Protein AF-A0A551YKQ1-F1 (afdb_monomer_lite)

Radius of gyration: 28.96 Å; chains: 1; bounding box: 66×46×77 Å

Structure (mmCIF, N/CA/C/O backbone):
data_AF-A0A551YKQ1-F1
#
_entry.id   AF-A0A551YKQ1-F1
#
loop_
_atom_site.group_PDB
_atom_site.id
_atom_site.type_symbol
_atom_site.label_atom_id
_atom_site.label_alt_id
_atom_site.label_comp_id
_atom_site.label_asym_id
_atom_site.label_entity_id
_atom_site.label_seq_id
_atom_site.pdbx_PDB_ins_code
_atom_site.Cartn_x
_atom_site.Cartn_y
_atom_site.Cartn_z
_atom_site.occupancy
_atom_site.B_iso_or_equiv
_atom_site.auth_seq_id
_atom_site.auth_comp_id
_atom_site.auth_asym_id
_atom_site.auth_atom_id
_atom_site.pdbx_PDB_model_num
ATOM 1 N N . MET A 1 1 ? 38.713 -1.788 -15.974 1.00 57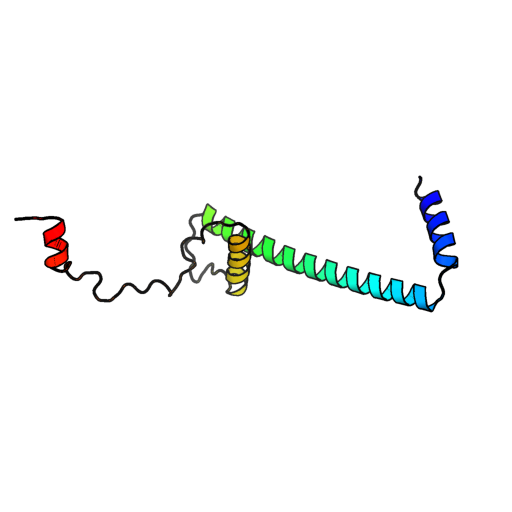.12 1 MET A N 1
ATOM 2 C CA . MET A 1 1 ? 37.994 -1.143 -17.085 1.00 57.12 1 MET A CA 1
ATOM 3 C C . MET A 1 1 ? 37.595 0.238 -16.613 1.00 57.12 1 MET A C 1
ATOM 5 O O . MET A 1 1 ? 36.863 0.330 -15.633 1.00 57.12 1 MET A O 1
ATOM 9 N N . ASN A 1 2 ? 38.192 1.282 -17.181 1.00 84.69 2 ASN A N 1
ATOM 10 C CA . ASN A 1 2 ? 37.909 2.667 -16.790 1.00 84.69 2 ASN A CA 1
ATOM 11 C C . ASN A 1 2 ? 36.699 3.224 -17.576 1.00 84.69 2 ASN A C 1
ATOM 13 O O . ASN A 1 2 ? 36.259 2.621 -18.555 1.00 84.69 2 ASN A O 1
ATOM 17 N N . ASP A 1 3 ? 36.143 4.360 -17.143 1.00 76.06 3 ASP A N 1
ATOM 18 C CA . ASP A 1 3 ? 34.933 4.950 -17.754 1.00 76.06 3 ASP A CA 1
ATOM 19 C C . ASP A 1 3 ? 35.133 5.307 -19.243 1.00 76.06 3 ASP A C 1
ATOM 21 O O . ASP A 1 3 ? 34.201 5.246 -20.042 1.00 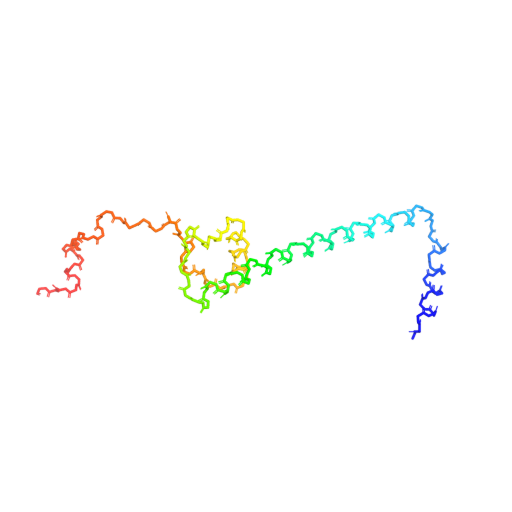76.06 3 ASP A O 1
ATOM 25 N N . VAL A 1 4 ? 36.374 5.615 -19.638 1.00 85.19 4 VAL A N 1
ATOM 26 C CA . VAL A 1 4 ? 36.750 5.953 -21.020 1.00 85.19 4 VAL A CA 1
ATOM 27 C C . VAL A 1 4 ? 36.701 4.715 -21.921 1.00 85.19 4 VAL A C 1
ATOM 29 O O . VAL A 1 4 ? 36.088 4.751 -22.986 1.00 85.19 4 VAL A O 1
ATOM 32 N N . GLU A 1 5 ? 37.266 3.595 -21.470 1.00 83.62 5 GLU A N 1
ATOM 33 C CA . GLU A 1 5 ? 37.211 2.297 -22.155 1.00 83.62 5 GLU A CA 1
ATOM 34 C C . GLU A 1 5 ? 35.769 1.791 -22.281 1.00 83.62 5 GLU A C 1
ATOM 36 O O . GLU A 1 5 ? 35.384 1.262 -23.324 1.00 83.62 5 GLU A O 1
ATOM 41 N N . LEU A 1 6 ? 34.949 1.996 -21.242 1.00 77.25 6 LEU A N 1
ATOM 42 C CA . LEU A 1 6 ? 33.536 1.616 -21.249 1.00 77.25 6 LEU A CA 1
ATOM 43 C C . LEU A 1 6 ? 32.757 2.378 -22.334 1.00 77.25 6 LEU A C 1
ATOM 45 O O . LEU A 1 6 ? 32.000 1.779 -23.101 1.00 77.25 6 LEU A O 1
ATOM 49 N N . ARG A 1 7 ? 32.965 3.697 -22.421 1.00 74.31 7 ARG A N 1
ATOM 50 C CA . ARG A 1 7 ? 32.308 4.575 -23.402 1.00 74.31 7 ARG A CA 1
ATOM 51 C C . ARG A 1 7 ? 32.740 4.274 -24.833 1.00 74.31 7 ARG A C 1
ATOM 53 O O . ARG A 1 7 ? 31.888 4.267 -25.720 1.00 74.31 7 ARG A O 1
ATOM 60 N N . GLN A 1 8 ? 34.024 3.991 -25.056 1.00 79.50 8 GLN A N 1
ATOM 61 C CA . GLN A 1 8 ? 34.550 3.610 -26.370 1.00 79.50 8 GLN A CA 1
ATOM 62 C C . GLN A 1 8 ? 33.880 2.317 -26.864 1.00 79.50 8 GLN A C 1
ATOM 64 O O . GLN A 1 8 ? 33.308 2.287 -27.953 1.00 79.50 8 GLN A O 1
ATOM 69 N N . LEU A 1 9 ? 33.853 1.284 -26.014 1.00 79.81 9 LEU A N 1
ATOM 70 C CA . LEU A 1 9 ? 33.257 -0.014 -26.331 1.00 79.81 9 LEU A CA 1
ATOM 71 C C . LEU A 1 9 ? 31.745 0.084 -26.589 1.00 79.81 9 LEU A C 1
ATOM 73 O O . LEU A 1 9 ? 31.215 -0.573 -27.486 1.00 79.81 9 LEU A O 1
ATOM 77 N N . LEU A 1 10 ? 31.038 0.902 -25.804 1.00 74.00 10 LEU A N 1
ATOM 78 C CA . LEU A 1 10 ? 29.615 1.171 -26.011 1.00 74.00 10 LEU A CA 1
ATOM 79 C C . LEU A 1 10 ? 29.372 1.888 -27.340 1.00 74.00 10 LEU A C 1
ATOM 81 O O . LEU A 1 10 ? 28.466 1.504 -28.070 1.00 74.00 10 LEU A O 1
ATOM 85 N N . THR A 1 11 ? 30.201 2.874 -27.682 1.00 78.00 11 THR A N 1
ATOM 86 C CA . THR A 1 11 ? 30.087 3.626 -28.940 1.00 78.00 11 THR A CA 1
ATOM 87 C C . THR A 1 11 ? 30.278 2.715 -30.152 1.00 78.00 11 THR A C 1
ATOM 89 O O . THR A 1 11 ? 29.468 2.745 -31.074 1.00 78.00 11 THR A O 1
ATOM 92 N N . GLU A 1 12 ? 31.286 1.841 -30.126 1.00 81.50 12 GLU A N 1
ATOM 93 C CA . GLU A 1 12 ? 31.524 0.857 -31.191 1.00 81.50 12 GLU A CA 1
ATOM 94 C C . GLU A 1 12 ? 30.366 -0.137 -31.334 1.00 81.50 12 GLU A C 1
ATOM 96 O O . GLU A 1 12 ? 29.946 -0.448 -32.447 1.00 81.50 12 GLU A O 1
ATOM 101 N N . LYS A 1 13 ? 29.799 -0.609 -30.217 1.00 75.56 13 LYS A N 1
ATOM 102 C CA . LYS A 1 13 ? 28.651 -1.529 -30.239 1.00 75.56 13 LYS A CA 1
ATOM 103 C C . LYS A 1 13 ? 27.365 -0.858 -30.716 1.00 75.56 13 LYS A C 1
ATOM 105 O O . LYS A 1 13 ? 26.595 -1.486 -31.438 1.00 75.56 13 LYS A O 1
ATOM 110 N N . LEU A 1 14 ? 27.138 0.398 -30.336 1.00 71.69 14 LEU A N 1
ATOM 111 C CA . LEU A 1 14 ? 25.979 1.181 -30.765 1.00 71.69 14 LEU A CA 1
ATOM 112 C C . LEU A 1 14 ? 26.061 1.546 -32.255 1.00 71.69 14 LEU A C 1
ATOM 114 O O . LEU A 1 14 ? 25.029 1.573 -32.915 1.00 71.69 14 LEU A O 1
ATOM 118 N N . ALA A 1 15 ? 27.265 1.740 -32.806 1.00 73.81 15 ALA A N 1
ATOM 119 C CA . ALA A 1 15 ? 27.475 2.027 -34.229 1.00 73.81 15 ALA A CA 1
ATOM 120 C C . ALA A 1 15 ? 27.097 0.862 -35.168 1.00 73.81 15 ALA A C 1
ATOM 122 O O . ALA A 1 15 ? 26.870 1.080 -36.356 1.00 73.81 15 ALA A O 1
ATOM 123 N N . ILE A 1 16 ? 27.020 -0.368 -34.649 1.00 78.94 16 ILE A N 1
ATOM 124 C CA . ILE A 1 16 ? 26.620 -1.568 -35.408 1.00 78.94 16 ILE A CA 1
ATOM 125 C C . ILE A 1 16 ? 25.086 -1.698 -35.480 1.00 78.94 16 ILE A C 1
ATOM 127 O O . ILE A 1 16 ? 24.555 -2.440 -36.307 1.00 78.94 16 ILE A O 1
ATOM 131 N N . LEU A 1 17 ? 24.349 -0.984 -34.625 1.00 75.56 17 LEU A N 1
ATOM 132 C CA . LEU A 1 17 ? 22.892 -1.051 -34.580 1.00 75.56 17 LEU A CA 1
ATOM 133 C C . LEU A 1 17 ? 22.267 -0.135 -35.639 1.00 75.56 17 LEU A C 1
ATOM 135 O O . LEU A 1 17 ? 22.676 1.010 -35.819 1.00 75.56 17 LEU A O 1
ATOM 139 N N . SER A 1 18 ? 21.236 -0.633 -36.325 1.00 79.00 18 SER A N 1
ATOM 140 C CA . SER A 1 18 ? 20.418 0.185 -37.223 1.00 79.00 18 SER A CA 1
ATOM 141 C C . SER A 1 18 ? 19.660 1.267 -36.444 1.00 79.00 18 SER A C 1
ATOM 143 O O . SER A 1 18 ? 19.411 1.132 -35.243 1.00 79.00 18 SER A O 1
ATOM 145 N N . ALA A 1 19 ? 19.235 2.324 -37.141 1.00 78.12 19 ALA A N 1
ATOM 146 C CA . ALA A 1 19 ? 18.404 3.378 -36.556 1.00 78.12 19 ALA A CA 1
ATOM 147 C C . ALA A 1 19 ? 17.129 2.819 -35.890 1.00 78.12 19 ALA A C 1
ATOM 149 O O . ALA A 1 19 ? 16.740 3.283 -34.820 1.00 78.12 19 ALA A O 1
ATOM 150 N N . ASP A 1 20 ? 16.539 1.769 -36.466 1.00 76.62 20 ASP A N 1
ATOM 151 C CA . ASP A 1 20 ? 15.363 1.093 -35.907 1.00 76.62 20 ASP A CA 1
ATOM 152 C C . ASP A 1 20 ? 15.670 0.407 -34.570 1.00 76.62 20 ASP A C 1
ATOM 154 O O . ASP A 1 20 ? 14.901 0.524 -33.615 1.00 76.62 20 ASP A O 1
ATOM 158 N N . ASN A 1 21 ? 16.827 -0.255 -34.463 1.00 82.31 21 ASN A N 1
ATOM 159 C CA . ASN A 1 21 ? 17.264 -0.884 -33.217 1.00 82.31 21 ASN A CA 1
ATOM 160 C C . ASN A 1 21 ? 17.553 0.161 -32.134 1.00 82.31 21 ASN A C 1
ATOM 162 O O . ASN A 1 21 ? 17.191 -0.040 -30.978 1.00 82.31 21 ASN A O 1
ATOM 166 N N . LEU A 1 22 ? 18.165 1.292 -32.500 1.00 81.88 22 LEU A N 1
ATOM 167 C CA . LEU A 1 22 ? 18.405 2.400 -31.571 1.00 81.88 22 LEU A CA 1
ATOM 168 C C . LEU A 1 22 ? 17.092 3.012 -31.069 1.00 81.88 22 LEU A C 1
ATOM 170 O O . LEU A 1 22 ? 16.970 3.306 -29.881 1.00 81.88 22 LEU A O 1
ATOM 174 N N . ASN A 1 23 ? 16.088 3.138 -31.939 1.00 84.19 23 ASN A N 1
ATOM 175 C CA . ASN A 1 23 ? 14.760 3.609 -31.555 1.00 84.19 23 ASN A CA 1
ATOM 176 C C . ASN A 1 23 ? 14.050 2.629 -30.602 1.00 84.19 23 ASN A C 1
ATOM 178 O O . ASN A 1 23 ? 13.487 3.055 -29.596 1.00 84.19 23 ASN A O 1
ATOM 182 N N . LEU A 1 24 ? 14.128 1.317 -30.859 1.00 83.62 24 LEU A N 1
ATOM 183 C CA . LEU A 1 24 ? 13.595 0.294 -29.948 1.00 83.62 24 LEU A CA 1
ATOM 184 C C . LEU A 1 24 ? 14.272 0.334 -28.571 1.00 83.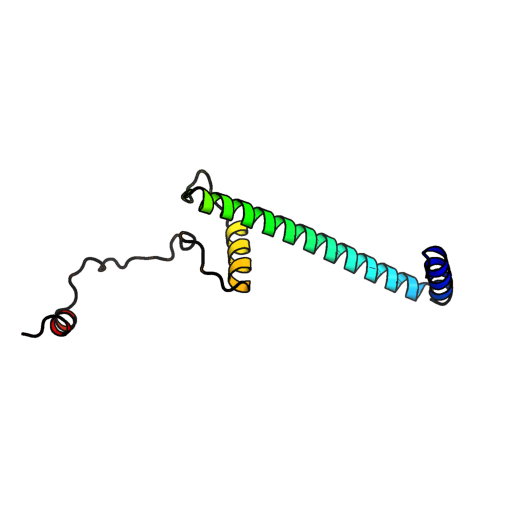62 24 LEU A C 1
ATOM 186 O O . LEU A 1 24 ? 13.596 0.225 -27.548 1.00 83.62 24 LEU A O 1
ATOM 190 N N . VAL A 1 25 ? 15.594 0.524 -28.534 1.00 84.00 25 VAL A N 1
ATOM 191 C CA . VAL A 1 25 ? 16.343 0.698 -27.281 1.00 84.00 25 VAL A CA 1
ATOM 192 C C . VAL A 1 25 ? 15.901 1.971 -26.553 1.00 84.00 25 VAL A C 1
ATOM 194 O O . VAL A 1 25 ? 15.684 1.919 -25.345 1.00 84.00 25 VAL A O 1
ATOM 197 N N . GLY A 1 26 ? 15.693 3.082 -27.267 1.00 83.94 26 GLY A N 1
ATOM 198 C CA . GLY A 1 26 ? 15.164 4.326 -26.696 1.00 83.94 26 GLY A CA 1
ATOM 199 C C . GLY A 1 26 ? 13.788 4.139 -26.051 1.00 83.94 26 GLY A C 1
ATOM 200 O O . GLY A 1 26 ? 13.617 4.430 -24.871 1.00 83.94 26 GLY A O 1
ATOM 201 N N . GLN A 1 27 ? 12.841 3.535 -26.774 1.00 83.19 27 GLN A N 1
ATOM 202 C CA . GLN A 1 27 ? 11.500 3.236 -26.252 1.00 83.19 27 GLN A CA 1
ATOM 203 C C . GLN A 1 27 ? 11.534 2.321 -25.021 1.00 83.19 27 GLN A C 1
ATOM 205 O O . GLN A 1 27 ? 10.732 2.470 -24.096 1.00 83.19 27 GLN A O 1
ATOM 210 N N . PHE A 1 28 ? 12.457 1.357 -24.997 1.00 83.25 28 PHE A N 1
ATOM 211 C CA . PHE A 1 28 ? 12.641 0.481 -23.846 1.00 83.25 28 PHE A CA 1
ATOM 212 C C . PHE A 1 28 ? 13.169 1.244 -22.624 1.00 83.25 28 PHE A C 1
ATOM 214 O O . PHE A 1 28 ? 12.658 1.045 -21.522 1.00 83.25 28 PHE A O 1
ATOM 221 N N . ILE A 1 29 ? 14.141 2.142 -22.815 1.00 88.19 29 ILE A N 1
ATOM 222 C CA . ILE A 1 29 ? 14.671 3.001 -21.748 1.00 88.19 29 ILE A CA 1
ATOM 223 C C . ILE A 1 29 ? 13.566 3.905 -21.195 1.00 88.19 29 ILE A C 1
ATOM 225 O O . ILE A 1 29 ? 13.368 3.917 -19.983 1.00 88.19 29 ILE A O 1
ATOM 229 N N . ASP A 1 30 ? 12.789 4.570 -22.053 1.00 86.75 30 ASP A N 1
ATOM 230 C CA . ASP A 1 30 ? 11.685 5.438 -21.621 1.00 86.75 30 ASP A CA 1
ATOM 231 C C . ASP A 1 30 ? 10.666 4.669 -20.771 1.00 86.75 30 ASP A C 1
ATOM 233 O O . ASP A 1 30 ? 10.231 5.131 -19.712 1.00 86.75 30 ASP A O 1
ATOM 237 N N . LYS A 1 31 ? 10.328 3.442 -21.186 1.00 87.44 31 LYS A N 1
ATOM 238 C CA . LYS A 1 31 ? 9.440 2.559 -20.423 1.00 87.44 31 LYS A CA 1
ATOM 239 C C . LYS A 1 31 ? 10.019 2.214 -19.049 1.00 87.44 31 LYS A C 1
ATOM 241 O O . LYS A 1 31 ? 9.281 2.255 -18.064 1.00 87.44 31 LYS A O 1
ATOM 246 N N . LEU A 1 32 ? 11.312 1.889 -18.971 1.00 83.25 32 LEU A N 1
ATOM 247 C CA . LEU A 1 32 ? 11.985 1.618 -17.698 1.00 83.25 32 LEU A CA 1
ATOM 248 C C . LEU A 1 32 ? 11.995 2.854 -16.793 1.00 83.25 32 LEU A C 1
ATOM 250 O O . LEU A 1 32 ? 11.678 2.738 -15.613 1.00 83.25 32 LEU A O 1
ATOM 254 N N . THR A 1 33 ? 12.286 4.036 -17.339 1.00 84.12 33 THR A N 1
ATOM 255 C CA . THR A 1 33 ? 12.308 5.290 -16.577 1.00 84.12 33 THR A CA 1
ATOM 256 C C . THR A 1 33 ? 10.925 5.654 -16.038 1.00 84.12 33 THR A C 1
ATOM 258 O O . THR A 1 33 ? 10.795 6.019 -14.869 1.00 84.12 33 THR A O 1
ATOM 261 N N . HIS A 1 34 ? 9.868 5.503 -16.841 1.00 78.31 34 HIS A N 1
ATOM 262 C CA . HIS A 1 34 ? 8.495 5.713 -16.375 1.00 78.31 34 HIS A CA 1
ATOM 263 C C . HIS A 1 34 ? 8.087 4.715 -15.288 1.00 78.31 34 HIS A C 1
ATOM 265 O O . HIS A 1 34 ? 7.456 5.105 -14.304 1.00 78.31 34 HIS A O 1
ATOM 271 N N . GLN A 1 35 ? 8.475 3.446 -15.432 1.00 75.38 35 GLN A N 1
ATOM 272 C CA . GLN A 1 35 ? 8.217 2.420 -14.425 1.00 75.38 35 GLN A CA 1
ATOM 273 C C . GLN A 1 35 ? 8.968 2.711 -13.115 1.00 75.38 35 GLN A C 1
ATOM 275 O O . GLN A 1 35 ? 8.392 2.593 -12.037 1.00 75.38 35 GLN A O 1
ATOM 280 N N . GLU A 1 36 ? 10.228 3.143 -13.185 1.00 78.12 36 GLU A N 1
ATOM 281 C CA . GLU A 1 36 ? 11.024 3.513 -12.012 1.00 78.12 36 GLU A CA 1
ATOM 282 C C . GLU A 1 36 ? 10.456 4.747 -11.291 1.00 78.12 36 GLU A C 1
ATOM 284 O O . GLU A 1 36 ? 10.354 4.755 -10.062 1.00 78.12 36 GLU A O 1
ATOM 289 N N . ALA A 1 37 ? 10.011 5.762 -12.038 1.00 74.69 37 ALA A N 1
ATOM 290 C CA . ALA A 1 37 ? 9.370 6.948 -11.474 1.00 74.69 37 ALA A CA 1
ATOM 291 C C . ALA A 1 37 ? 8.050 6.616 -10.753 1.00 74.69 37 ALA A C 1
ATOM 293 O O . ALA A 1 37 ? 7.814 7.116 -9.650 1.00 74.69 37 ALA A O 1
ATOM 294 N N . ALA A 1 38 ? 7.221 5.745 -11.340 1.00 70.62 38 ALA A N 1
ATOM 295 C CA . ALA A 1 38 ? 5.990 5.264 -10.713 1.00 70.62 38 ALA A CA 1
ATOM 296 C C . ALA A 1 38 ? 6.290 4.491 -9.418 1.00 70.62 38 ALA A C 1
ATOM 298 O O . ALA A 1 38 ? 5.770 4.838 -8.358 1.00 70.62 38 ALA A O 1
ATOM 299 N N . ASN A 1 39 ? 7.230 3.542 -9.469 1.00 74.75 39 ASN A N 1
ATOM 300 C CA . ASN A 1 39 ? 7.644 2.760 -8.300 1.00 74.75 39 ASN A CA 1
ATOM 301 C C . ASN A 1 39 ? 8.172 3.649 -7.162 1.00 74.75 39 ASN A C 1
ATOM 303 O O . ASN A 1 39 ? 7.908 3.391 -5.988 1.00 74.75 39 ASN A O 1
ATOM 307 N N . LYS A 1 40 ? 8.910 4.715 -7.492 1.00 75.69 40 LYS A N 1
ATOM 308 C CA . LYS A 1 40 ? 9.429 5.668 -6.504 1.00 75.69 40 LYS A CA 1
ATOM 309 C C . LYS A 1 40 ? 8.313 6.476 -5.836 1.00 75.69 40 LYS A C 1
ATOM 311 O O . LYS A 1 40 ? 8.377 6.710 -4.630 1.00 75.69 40 LYS A O 1
ATOM 316 N N . SER A 1 41 ? 7.296 6.878 -6.598 1.00 76.56 41 SER A N 1
ATOM 317 C CA . SER A 1 41 ? 6.103 7.548 -6.066 1.00 76.56 41 SER A CA 1
ATOM 318 C C . SER A 1 41 ? 5.308 6.633 -5.130 1.00 76.56 41 SER A C 1
ATOM 320 O O . SER A 1 41 ? 4.941 7.043 -4.027 1.00 76.56 41 SER A O 1
ATOM 322 N N . ASP A 1 42 ? 5.098 5.380 -5.531 1.00 78.88 42 ASP A N 1
ATOM 323 C CA . ASP A 1 42 ? 4.367 4.391 -4.733 1.00 78.88 42 ASP A CA 1
ATOM 324 C C . ASP A 1 42 ? 5.107 4.051 -3.433 1.00 78.88 42 ASP A C 1
ATOM 326 O O . ASP A 1 42 ? 4.495 3.950 -2.363 1.00 78.88 42 ASP A O 1
ATOM 330 N N . ASN A 1 43 ? 6.439 3.958 -3.491 1.00 84.12 43 ASN A N 1
ATOM 331 C CA . ASN A 1 43 ? 7.254 3.754 -2.301 1.00 84.12 43 ASN A CA 1
ATOM 332 C C . ASN A 1 43 ? 7.181 4.957 -1.343 1.00 84.12 43 ASN A C 1
ATOM 334 O O . ASN A 1 43 ? 6.981 4.775 -0.146 1.00 84.12 43 ASN A O 1
ATOM 338 N N . TYR A 1 44 ? 7.230 6.193 -1.856 1.00 86.00 44 TYR A N 1
ATOM 339 C CA . TYR A 1 44 ? 7.077 7.398 -1.030 1.00 86.00 44 TYR A CA 1
ATOM 340 C C . TYR A 1 44 ? 5.732 7.439 -0.287 1.00 86.00 44 TYR A C 1
ATOM 342 O O . TYR A 1 44 ? 5.683 7.738 0.909 1.00 86.00 44 TYR A O 1
ATOM 350 N N . LEU A 1 45 ? 4.630 7.121 -0.975 1.00 87.62 45 LEU A N 1
ATOM 351 C CA . LEU A 1 45 ? 3.302 7.058 -0.355 1.00 87.62 45 LEU A CA 1
ATOM 352 C C . LEU A 1 45 ? 3.236 5.971 0.724 1.00 87.62 45 LEU A C 1
ATOM 354 O O . LEU A 1 45 ? 2.654 6.193 1.788 1.00 87.62 45 LEU A O 1
ATOM 358 N N . THR A 1 46 ? 3.879 4.831 0.469 1.00 86.69 46 THR A N 1
ATOM 359 C CA . THR A 1 46 ? 3.978 3.720 1.420 1.00 86.69 46 THR A CA 1
ATOM 360 C C . THR A 1 46 ? 4.753 4.112 2.672 1.00 86.69 46 THR A C 1
ATOM 362 O O . THR A 1 46 ? 4.244 3.959 3.784 1.00 86.69 46 THR A O 1
ATOM 365 N N . GLU A 1 47 ? 5.941 4.694 2.517 1.00 88.81 47 GLU A N 1
ATOM 366 C CA . GLU A 1 47 ? 6.761 5.171 3.633 1.00 88.81 47 GLU A CA 1
ATOM 367 C C . GLU A 1 47 ? 6.022 6.220 4.470 1.00 88.81 47 GLU A C 1
ATOM 369 O O . GLU A 1 47 ? 5.995 6.128 5.699 1.00 88.81 47 GLU A O 1
ATOM 374 N N . LYS A 1 48 ? 5.355 7.179 3.820 1.00 90.94 48 LYS A N 1
ATOM 375 C CA . LYS A 1 48 ? 4.595 8.231 4.502 1.00 90.94 48 LYS A CA 1
ATOM 376 C C . LYS A 1 48 ? 3.435 7.667 5.329 1.00 90.94 48 LYS A C 1
ATOM 378 O O . LYS A 1 48 ? 3.268 8.055 6.488 1.00 90.94 48 LYS A O 1
ATOM 383 N N . ALA A 1 49 ? 2.656 6.742 4.762 1.00 89.75 49 ALA A N 1
ATOM 384 C CA . ALA A 1 49 ? 1.546 6.098 5.465 1.00 89.75 49 ALA A CA 1
ATOM 385 C C . ALA A 1 49 ? 2.042 5.296 6.682 1.00 89.75 49 ALA A C 1
ATOM 387 O O . ALA A 1 49 ? 1.474 5.393 7.773 1.00 89.75 49 ALA A O 1
ATOM 388 N N . LEU A 1 50 ? 3.147 4.560 6.526 1.00 88.75 50 LEU A N 1
ATOM 389 C CA . LEU A 1 50 ? 3.750 3.782 7.608 1.00 88.75 50 LEU A CA 1
ATOM 390 C C . LEU A 1 50 ? 4.324 4.666 8.718 1.00 88.75 50 LEU A C 1
ATOM 392 O O . LEU A 1 50 ? 4.131 4.352 9.890 1.00 88.75 50 LEU A O 1
ATOM 396 N N . GLN A 1 51 ? 4.982 5.778 8.382 1.00 89.31 51 GLN A N 1
ATOM 397 C CA . GLN A 1 51 ? 5.499 6.727 9.374 1.00 89.31 51 GLN A CA 1
ATOM 398 C C . GLN A 1 51 ? 4.377 7.328 10.221 1.00 89.31 51 GLN A C 1
ATOM 400 O O . GLN A 1 51 ? 4.490 7.380 11.447 1.00 89.31 51 GLN A O 1
ATOM 405 N N . LYS A 1 52 ? 3.274 7.738 9.583 1.00 88.00 52 LYS A N 1
ATOM 406 C CA . LYS A 1 52 ? 2.097 8.255 10.289 1.00 88.00 52 LYS A CA 1
ATOM 407 C C . LYS A 1 52 ? 1.513 7.197 11.226 1.00 88.00 52 LYS A C 1
ATOM 409 O O . LYS A 1 52 ? 1.277 7.484 12.396 1.00 88.00 52 LYS A O 1
ATOM 414 N N . TRP A 1 53 ? 1.356 5.960 10.754 1.00 86.19 53 TRP A N 1
ATOM 415 C CA . TRP A 1 53 ? 0.888 4.851 11.587 1.00 86.19 53 TRP A CA 1
ATOM 416 C C . TRP A 1 53 ? 1.815 4.563 12.778 1.00 86.19 53 TRP A C 1
ATOM 418 O O . TRP A 1 53 ? 1.353 4.463 13.913 1.00 86.19 53 TRP A O 1
ATOM 428 N N . GLN A 1 54 ? 3.128 4.487 12.553 1.00 86.12 54 GLN A N 1
ATOM 429 C CA . GLN A 1 54 ? 4.107 4.268 13.620 1.00 86.12 54 GLN A CA 1
ATOM 430 C C . GLN A 1 54 ? 4.083 5.388 14.661 1.00 86.12 54 GLN A C 1
ATOM 432 O O . GLN A 1 54 ? 4.206 5.116 15.855 1.00 86.12 54 GLN A O 1
ATOM 437 N N . PHE A 1 55 ? 3.907 6.636 14.225 1.00 87.88 55 PHE A N 1
ATOM 438 C CA . PHE A 1 55 ? 3.751 7.773 15.122 1.00 87.88 55 PHE A CA 1
ATOM 439 C C . PHE A 1 55 ? 2.506 7.623 16.003 1.00 87.88 55 PHE A C 1
ATOM 441 O O . PHE A 1 55 ? 2.613 7.773 17.219 1.00 87.88 55 PHE A O 1
ATOM 448 N N . LEU A 1 56 ? 1.355 7.272 15.422 1.00 84.00 56 LEU A N 1
ATOM 449 C CA . LEU A 1 56 ? 0.114 7.048 16.173 1.00 84.00 56 LEU A CA 1
ATOM 450 C C . LEU A 1 56 ? 0.289 5.964 17.242 1.00 84.00 56 LEU A C 1
ATOM 452 O O . LEU A 1 56 ? 0.002 6.197 18.415 1.00 84.00 56 LEU A O 1
ATOM 456 N N . VAL A 1 57 ? 0.845 4.812 16.849 1.00 82.25 57 VAL A N 1
ATOM 457 C CA . VAL A 1 57 ? 1.097 3.679 17.753 1.00 82.25 57 VAL A CA 1
ATOM 458 C C . VAL A 1 57 ? 2.066 4.063 18.870 1.00 82.25 57 VAL A C 1
ATOM 460 O O . VAL A 1 57 ? 1.809 3.769 20.032 1.00 82.25 57 VAL A O 1
ATOM 463 N N . LYS A 1 58 ? 3.170 4.750 18.549 1.00 85.00 58 LYS A N 1
ATOM 464 C CA . LYS A 1 58 ? 4.187 5.140 19.538 1.00 85.00 58 LYS A CA 1
ATOM 465 C C . LYS A 1 58 ? 3.642 6.097 20.600 1.00 85.00 58 LYS A C 1
ATOM 467 O O . LYS A 1 58 ? 4.092 6.051 21.741 1.00 85.00 58 LYS A O 1
ATOM 472 N N . ASN A 1 59 ? 2.717 6.973 20.220 1.00 83.38 59 ASN A N 1
ATOM 473 C CA . ASN A 1 59 ? 2.146 7.973 21.119 1.00 83.38 59 ASN A CA 1
ATOM 474 C C . ASN A 1 59 ? 0.834 7.513 21.778 1.00 83.38 59 ASN A C 1
ATOM 476 O O . ASN A 1 59 ? 0.210 8.319 2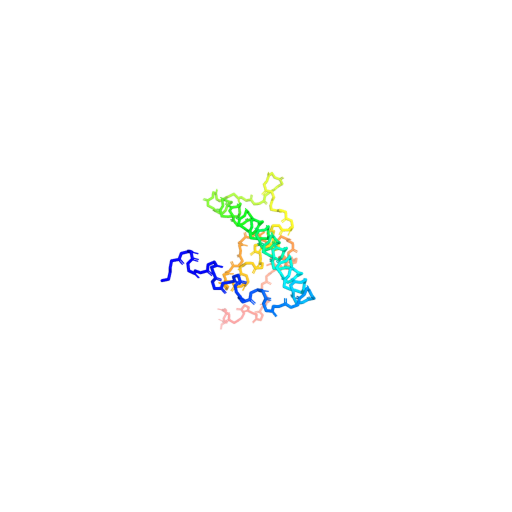2.461 1.00 83.38 59 ASN A O 1
ATOM 480 N N . ASN A 1 60 ? 0.412 6.254 21.580 1.00 78.56 60 ASN A N 1
ATOM 481 C CA . ASN A 1 60 ? -0.893 5.734 22.015 1.00 78.56 60 ASN A CA 1
ATOM 482 C C . ASN A 1 60 ? -2.061 6.652 21.613 1.00 78.56 60 ASN A C 1
ATOM 484 O O . ASN A 1 60 ? -3.017 6.821 22.367 1.00 78.56 60 ASN A O 1
ATOM 488 N N . GLN A 1 61 ? -1.965 7.287 20.443 1.00 75.56 61 GLN A N 1
ATOM 489 C CA . GLN A 1 61 ? -3.036 8.142 19.951 1.00 75.56 61 GLN A CA 1
ATOM 490 C C . GLN A 1 61 ? -4.142 7.274 19.361 1.00 75.56 61 GLN A C 1
ATOM 492 O O . GLN A 1 61 ? -3.902 6.486 18.444 1.00 75.56 61 GLN A O 1
ATOM 497 N N . GLU A 1 62 ? -5.353 7.437 19.886 1.00 67.50 62 GLU A N 1
ATOM 498 C CA . GLU A 1 62 ? -6.545 6.842 19.296 1.00 67.50 62 GLU A CA 1
ATOM 499 C C . GLU A 1 62 ? -6.808 7.450 17.913 1.00 67.50 62 GLU A C 1
ATOM 501 O O . GLU A 1 62 ? -6.552 8.631 17.663 1.00 67.50 62 GLU A O 1
ATOM 506 N N . MET A 1 63 ? -7.313 6.633 16.988 1.00 67.31 63 MET A N 1
ATOM 507 C CA . MET A 1 63 ? -7.760 7.133 15.691 1.00 67.31 63 MET A CA 1
ATOM 508 C C . MET A 1 63 ? -9.120 7.807 15.855 1.00 67.31 63 MET A C 1
ATOM 510 O O . MET A 1 63 ? -10.146 7.132 15.938 1.00 67.31 63 MET A O 1
ATOM 514 N N . ASP A 1 64 ? -9.129 9.134 15.858 1.00 69.50 64 ASP A N 1
ATOM 515 C CA . ASP A 1 64 ? -10.344 9.940 15.916 1.00 69.50 64 ASP A CA 1
ATOM 516 C C . ASP A 1 64 ? -10.459 10.893 14.711 1.00 69.50 64 ASP A C 1
ATOM 518 O O . ASP A 1 64 ? -9.682 10.844 13.753 1.00 69.50 64 ASP A O 1
ATOM 522 N N . ASN A 1 65 ? -11.466 11.766 14.738 1.00 72.50 65 ASN A N 1
ATOM 523 C CA . ASN A 1 65 ? -11.730 12.716 13.657 1.00 72.50 65 ASN A CA 1
ATOM 524 C C . ASN A 1 65 ? -10.642 13.800 13.514 1.00 72.50 65 ASN A C 1
ATOM 526 O O . ASN A 1 65 ? -10.626 14.506 12.508 1.00 72.50 65 ASN A O 1
ATOM 530 N N . THR A 1 66 ? -9.751 13.955 14.499 1.00 73.88 66 THR A N 1
ATOM 531 C CA . THR A 1 66 ? -8.667 14.947 14.495 1.00 73.88 66 THR A CA 1
ATOM 532 C C . THR A 1 66 ? -7.375 14.405 13.889 1.00 73.88 66 THR A C 1
ATOM 534 O O . THR A 1 66 ? -6.584 15.183 13.355 1.00 73.88 66 THR A O 1
ATOM 537 N N . ASN A 1 67 ? -7.179 13.083 13.895 1.00 70.88 67 ASN A N 1
ATOM 538 C CA . ASN A 1 67 ? -6.026 12.439 13.266 1.00 70.88 67 ASN A CA 1
ATOM 539 C C . ASN A 1 67 ? -6.390 11.137 12.522 1.00 70.88 67 ASN A C 1
ATOM 541 O O . ASN A 1 67 ? -5.843 10.069 12.820 1.00 70.88 67 ASN A O 1
ATOM 545 N N . PRO A 1 68 ? -7.308 11.193 11.538 1.00 79.75 68 PRO A N 1
ATOM 546 C CA . PRO A 1 68 ? -7.713 10.003 10.810 1.00 79.75 68 PRO A CA 1
ATOM 547 C C . PRO A 1 68 ? -6.603 9.548 9.855 1.00 79.75 68 PRO A C 1
ATOM 549 O O . PRO A 1 68 ? -5.971 10.353 9.157 1.00 79.75 68 PRO A O 1
ATOM 552 N N . LEU A 1 69 ? -6.389 8.235 9.766 1.00 84.75 69 LEU A N 1
ATOM 553 C CA . LEU A 1 69 ? -5.802 7.647 8.564 1.00 84.75 69 LEU A CA 1
ATOM 554 C C . LEU A 1 69 ? -6.850 7.709 7.451 1.00 84.75 69 LEU A C 1
ATOM 556 O O . LEU A 1 69 ? -8.005 7.340 7.654 1.00 84.75 69 LEU A O 1
ATOM 560 N N . SER A 1 70 ? -6.454 8.189 6.277 1.00 86.75 70 SER A N 1
ATOM 561 C CA . SER A 1 70 ? -7.307 8.124 5.090 1.00 86.75 70 SER A CA 1
ATOM 562 C C . SER A 1 70 ? -7.503 6.671 4.649 1.00 86.75 70 SER A C 1
ATOM 564 O O . SER A 1 70 ? -6.653 5.816 4.898 1.00 86.75 70 SER A O 1
ATOM 566 N N . GLU A 1 71 ? -8.590 6.388 3.930 1.00 83.50 71 GLU A N 1
ATOM 567 C CA . GLU A 1 71 ? -8.867 5.046 3.392 1.00 83.50 71 GLU A CA 1
ATOM 568 C C . GLU A 1 71 ? -7.710 4.501 2.541 1.00 83.50 71 GLU A C 1
ATOM 570 O O . GLU A 1 71 ? -7.374 3.318 2.611 1.00 83.50 71 GLU A O 1
ATOM 575 N N . ASN A 1 72 ? -7.046 5.374 1.777 1.00 85.44 72 ASN A N 1
ATOM 576 C CA . ASN A 1 72 ? -5.893 4.989 0.973 1.00 85.44 72 ASN A CA 1
ATOM 577 C C . ASN A 1 72 ? -4.683 4.616 1.846 1.00 85.44 72 ASN A C 1
ATOM 579 O O . ASN A 1 72 ? -4.044 3.595 1.606 1.00 85.44 72 ASN A O 1
ATOM 583 N N . GLU A 1 73 ? -4.396 5.395 2.895 1.00 88.25 73 GLU A N 1
ATOM 584 C CA . GLU A 1 73 ? -3.342 5.062 3.865 1.00 88.25 73 GLU A CA 1
ATOM 585 C C . GLU A 1 73 ? -3.636 3.722 4.556 1.00 88.25 73 GLU A C 1
ATOM 587 O O . GLU A 1 73 ? -2.743 2.883 4.661 1.00 88.25 73 GLU A O 1
ATOM 592 N N . ILE A 1 74 ? -4.891 3.478 4.955 1.00 85.31 74 ILE A N 1
ATOM 593 C CA . ILE A 1 74 ? -5.325 2.209 5.560 1.00 85.31 74 ILE A CA 1
ATOM 594 C C . ILE A 1 74 ? -5.062 1.036 4.612 1.00 85.31 74 ILE A C 1
ATOM 596 O O . ILE A 1 74 ? -4.485 0.027 5.022 1.00 85.31 74 ILE A O 1
ATOM 600 N N . LYS A 1 75 ? -5.440 1.171 3.336 1.00 86.44 75 LYS A N 1
ATOM 601 C CA . LYS A 1 75 ? -5.243 0.127 2.324 1.00 86.44 75 LYS A CA 1
ATOM 602 C C . LYS A 1 75 ? -3.761 -0.186 2.100 1.00 86.44 75 LYS A C 1
ATOM 604 O O . LYS A 1 75 ? -3.390 -1.357 2.038 1.00 86.44 75 LYS A O 1
ATOM 609 N N . ILE A 1 76 ? -2.921 0.845 2.029 1.00 89.19 76 ILE A N 1
ATOM 610 C CA . ILE A 1 76 ? -1.465 0.718 1.875 1.00 89.19 76 ILE A CA 1
ATOM 611 C C . ILE A 1 76 ? -0.849 -0.005 3.080 1.00 89.19 76 ILE A C 1
ATOM 613 O O . ILE A 1 76 ? -0.108 -0.974 2.912 1.00 89.19 76 ILE A O 1
ATOM 617 N N . ILE A 1 77 ? -1.192 0.424 4.299 1.00 86.50 77 ILE A N 1
ATOM 618 C CA . ILE A 1 77 ? -0.709 -0.198 5.540 1.00 86.50 77 ILE A CA 1
ATOM 619 C C . ILE A 1 77 ? -1.141 -1.668 5.595 1.00 86.50 77 ILE A C 1
ATOM 621 O O . ILE A 1 77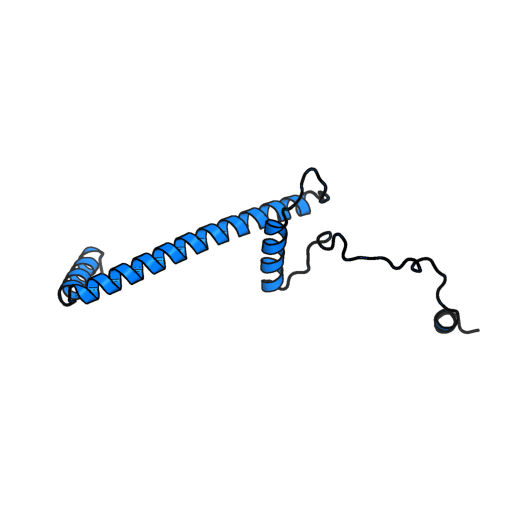 ? -0.335 -2.541 5.912 1.00 86.50 77 ILE A O 1
ATOM 625 N N . TRP A 1 78 ? -2.394 -1.960 5.241 1.00 82.38 78 TRP A N 1
ATOM 626 C CA . TRP A 1 78 ? -2.911 -3.325 5.193 1.00 82.38 78 TRP A CA 1
ATOM 627 C C . TRP A 1 78 ? -2.127 -4.207 4.217 1.00 82.38 78 TRP A C 1
ATOM 629 O O . TRP A 1 78 ? -1.691 -5.299 4.588 1.00 82.38 78 TRP A O 1
ATOM 639 N N . GLN A 1 79 ? -1.889 -3.722 2.998 1.00 84.38 79 GLN A N 1
ATOM 640 C CA . GLN A 1 79 ? -1.132 -4.455 1.988 1.00 84.38 79 GLN A CA 1
ATOM 641 C C . GLN A 1 79 ? 0.301 -4.735 2.464 1.00 84.38 79 GLN A C 1
ATOM 643 O O . GLN A 1 79 ? 0.755 -5.878 2.393 1.00 84.38 79 GLN A O 1
ATOM 648 N N . PHE A 1 80 ? 0.973 -3.742 3.049 1.00 84.12 80 PHE A N 1
ATOM 649 C CA . PHE A 1 80 ? 2.310 -3.903 3.623 1.00 84.12 80 PHE A CA 1
ATOM 650 C C . PHE A 1 80 ? 2.358 -4.965 4.738 1.00 84.12 80 PHE A C 1
ATOM 652 O O . PHE A 1 80 ? 3.245 -5.823 4.770 1.00 84.12 80 PHE A O 1
ATOM 659 N N . LEU A 1 81 ? 1.389 -4.948 5.655 1.00 82.50 81 LEU A N 1
ATOM 660 C CA . LEU A 1 81 ? 1.334 -5.896 6.772 1.00 82.50 81 LEU A CA 1
ATOM 661 C C . LEU A 1 81 ? 0.994 -7.318 6.323 1.00 82.50 81 LEU A C 1
ATOM 663 O O . LEU A 1 81 ? 1.564 -8.277 6.843 1.00 82.50 81 LEU A O 1
ATOM 667 N N . SER A 1 82 ? 0.114 -7.447 5.324 1.00 78.94 82 SER A N 1
ATOM 668 C CA . SER A 1 82 ? -0.256 -8.740 4.741 1.00 78.94 82 SER A CA 1
ATOM 669 C C . SER A 1 82 ? 0.945 -9.444 4.103 1.00 78.94 82 SER A C 1
ATOM 671 O O . SER A 1 82 ? 1.138 -10.640 4.303 1.00 78.94 82 SER A O 1
ATOM 673 N N . GLN A 1 83 ? 1.813 -8.692 3.419 1.00 78.81 83 GLN A N 1
ATOM 674 C CA . GLN A 1 83 ? 3.042 -9.222 2.826 1.00 78.81 83 GLN A CA 1
ATOM 675 C C . GLN A 1 83 ? 4.074 -9.605 3.895 1.00 78.81 83 GLN A C 1
ATOM 677 O O . GLN A 1 83 ? 4.794 -10.590 3.746 1.00 78.81 83 GLN A O 1
ATOM 682 N N . SER A 1 84 ? 4.120 -8.866 5.005 1.00 71.56 84 SER A N 1
ATOM 683 C CA . SER A 1 84 ? 5.100 -9.060 6.081 1.00 71.56 84 SER A CA 1
ATOM 684 C C . SER A 1 84 ? 4.653 -10.015 7.201 1.00 71.56 84 SER A C 1
ATOM 686 O O . SER A 1 84 ? 5.382 -10.161 8.181 1.00 71.56 84 SER A O 1
ATOM 688 N N . HIS A 1 85 ? 3.499 -10.687 7.063 1.00 64.06 85 HIS A N 1
ATOM 689 C CA . HIS A 1 85 ? 2.934 -11.630 8.051 1.00 64.06 85 HIS A CA 1
ATOM 690 C C . HIS A 1 85 ? 2.769 -11.023 9.458 1.00 64.06 85 HIS A C 1
ATOM 692 O O . HIS A 1 85 ? 2.812 -11.726 10.469 1.00 64.06 85 HIS A O 1
ATOM 698 N N . ARG A 1 86 ? 2.597 -9.700 9.546 1.00 65.00 86 ARG A N 1
ATOM 699 C CA . ARG A 1 86 ? 2.411 -8.997 10.819 1.00 65.00 86 ARG A CA 1
ATOM 700 C C . ARG A 1 86 ? 0.928 -8.865 11.146 1.00 65.00 86 ARG A C 1
ATOM 702 O O . ARG A 1 86 ? 0.107 -8.621 10.263 1.00 65.00 86 ARG A O 1
ATOM 709 N N . SER A 1 87 ? 0.598 -8.992 12.430 1.00 60.25 87 SER A N 1
ATOM 710 C CA . SER A 1 87 ? -0.760 -8.786 12.938 1.00 60.25 87 SER A CA 1
ATOM 711 C C . SER A 1 87 ? -1.270 -7.387 12.589 1.00 60.25 87 SER A C 1
ATOM 713 O O . SER A 1 87 ? -0.508 -6.415 12.596 1.00 60.25 87 SER A O 1
ATOM 715 N N . ARG A 1 88 ? -2.570 -7.283 12.287 1.00 57.88 88 ARG A N 1
ATOM 716 C CA . ARG A 1 88 ? -3.202 -5.997 11.978 1.00 57.88 88 ARG A CA 1
ATOM 717 C C . ARG A 1 88 ? -3.098 -5.046 13.182 1.00 57.88 88 ARG A C 1
ATOM 719 O O . ARG A 1 88 ? -3.278 -5.492 14.315 1.00 57.88 88 ARG A O 1
ATOM 726 N N . PRO A 1 89 ? -2.857 -3.746 12.950 1.00 60.81 89 PRO A N 1
ATOM 727 C CA . PRO A 1 89 ? -2.944 -2.726 13.974 1.00 60.81 89 PRO A CA 1
ATOM 728 C C . PRO A 1 89 ? -4.308 -2.757 14.650 1.00 60.81 89 PRO A C 1
ATOM 730 O O . PRO A 1 89 ? -5.343 -2.805 13.978 1.00 60.81 89 PRO A O 1
ATOM 733 N N . VAL A 1 90 ? -4.296 -2.715 15.981 1.00 60.16 90 VAL A N 1
ATOM 734 C CA . VAL A 1 90 ? -5.506 -2.604 16.799 1.00 60.16 90 VAL A CA 1
ATOM 735 C C . VAL A 1 90 ? -6.255 -1.330 16.386 1.00 60.16 90 VAL A C 1
ATOM 737 O O . VAL A 1 90 ? -5.646 -0.269 16.270 1.00 60.16 90 VAL A O 1
ATOM 740 N N . GLY A 1 91 ? -7.559 -1.441 16.111 1.00 58.94 91 GLY A N 1
ATOM 741 C CA . GLY A 1 91 ? -8.420 -0.307 15.738 1.00 58.94 91 GLY A CA 1
ATOM 742 C C . GLY A 1 91 ? -8.728 -0.136 14.242 1.00 58.94 91 GLY A C 1
ATOM 743 O O . GLY A 1 91 ? -9.555 0.704 13.903 1.00 58.94 91 GLY A O 1
ATOM 744 N N . LEU A 1 92 ? -8.143 -0.932 13.335 1.00 59.59 92 LEU A N 1
ATOM 745 C CA . LEU A 1 92 ? -8.484 -0.873 11.897 1.00 59.59 92 LEU A CA 1
ATOM 746 C C . LEU A 1 92 ? -9.804 -1.572 11.526 1.00 59.59 92 LEU A C 1
ATOM 748 O O . LEU A 1 92 ? -10.315 -1.359 10.433 1.00 59.59 92 LEU A O 1
ATOM 752 N N . ALA A 1 93 ? -10.374 -2.378 12.424 1.00 56.56 93 ALA A N 1
ATOM 753 C CA . ALA A 1 93 ? -11.663 -3.053 12.239 1.00 56.56 93 ALA A CA 1
ATOM 754 C C . ALA A 1 93 ? -12.848 -2.155 12.651 1.00 56.56 93 ALA A C 1
ATOM 756 O O . ALA A 1 93 ? -13.779 -2.603 13.324 1.00 56.56 93 ALA A O 1
ATOM 757 N N . ARG A 1 94 ? -12.798 -0.855 12.325 1.00 53.88 94 ARG A N 1
ATOM 758 C CA . ARG A 1 94 ? -13.866 0.085 12.687 1.00 53.88 94 ARG A CA 1
ATOM 759 C C . ARG A 1 94 ? -15.141 -0.300 11.926 1.00 53.88 94 ARG A C 1
ATOM 761 O O . ARG A 1 94 ? -15.245 -0.035 10.736 1.00 53.88 94 ARG A O 1
ATOM 768 N N . GLY A 1 95 ? -16.090 -0.926 12.624 1.00 56.38 95 GLY A N 1
ATOM 769 C CA . GLY A 1 95 ? -17.387 -1.349 12.081 1.00 56.38 95 GLY A CA 1
ATOM 770 C C . GLY A 1 95 ? -17.505 -2.828 11.687 1.00 56.38 95 GLY A C 1
ATOM 771 O O . GLY A 1 95 ? -18.595 -3.246 11.320 1.00 56.38 95 GLY A O 1
ATOM 772 N N . GLU A 1 96 ? -16.437 -3.630 11.790 1.00 58.59 96 GLU A N 1
ATOM 773 C CA . GLU A 1 96 ? -16.501 -5.083 11.521 1.00 58.59 96 GLU A CA 1
ATOM 774 C C . GLU A 1 96 ? -16.724 -5.918 12.793 1.00 58.59 96 GLU A C 1
ATOM 776 O O . GLU A 1 96 ? -17.186 -7.054 12.716 1.00 58.59 96 GLU A O 1
ATOM 781 N N . PHE A 1 97 ? -16.441 -5.356 13.972 1.00 60.94 97 PHE A N 1
ATOM 782 C CA . PHE A 1 97 ? -16.799 -5.965 15.252 1.00 60.94 97 PHE A CA 1
ATOM 783 C C . PHE A 1 97 ? -18.226 -5.549 15.624 1.00 60.94 97 PHE A C 1
ATOM 785 O O . PHE A 1 97 ? -18.443 -4.541 16.296 1.00 60.94 97 PHE A O 1
ATOM 792 N N . THR A 1 98 ? -19.210 -6.307 15.146 1.00 67.44 98 THR A N 1
ATOM 793 C CA . THR A 1 98 ? -20.563 -6.260 15.705 1.00 67.44 98 THR A CA 1
ATOM 794 C C . THR A 1 98 ? -20.595 -7.217 16.886 1.00 67.44 98 THR A C 1
ATOM 796 O O . THR A 1 98 ? -20.403 -8.422 16.739 1.00 67.44 98 THR A O 1
ATOM 799 N N . ILE A 1 99 ? -20.739 -6.661 18.086 1.00 75.00 99 ILE A N 1
ATOM 800 C CA . ILE A 1 99 ? -21.101 -7.459 19.254 1.00 75.00 99 ILE A CA 1
ATOM 801 C C . ILE A 1 99 ? -22.579 -7.787 19.062 1.00 75.00 99 ILE A C 1
ATOM 803 O O . ILE A 1 99 ? -23.369 -6.881 18.804 1.00 75.00 99 ILE A O 1
ATOM 807 N N . SER A 1 100 ? -22.922 -9.071 19.103 1.00 77.81 100 SER A N 1
ATOM 808 C CA . SER A 1 100 ? -24.314 -9.503 19.012 1.00 77.81 100 SER A CA 1
ATOM 809 C C . SER A 1 100 ? -25.112 -8.922 20.184 1.00 77.81 100 SER A C 1
ATOM 811 O O . SER A 1 100 ? -24.575 -8.769 21.285 1.00 77.81 100 SER A O 1
ATOM 813 N N . ASP A 1 101 ? -26.378 -8.578 19.949 1.00 82.44 101 ASP A N 1
ATOM 814 C CA . ASP A 1 101 ? -27.243 -7.953 20.961 1.00 82.44 101 ASP A CA 1
ATOM 815 C C . ASP A 1 101 ? -27.413 -8.843 22.212 1.00 82.44 101 ASP A C 1
ATOM 817 O O . ASP A 1 101 ? -27.665 -8.341 23.308 1.00 82.44 101 ASP A O 1
ATOM 821 N N . ASP A 1 102 ? -27.199 -10.151 22.060 1.00 85.44 102 ASP A N 1
ATOM 822 C CA . ASP A 1 102 ? -27.276 -11.185 23.095 1.00 85.44 102 ASP A CA 1
ATOM 823 C C . ASP A 1 102 ? -25.961 -11.414 23.868 1.00 85.44 102 ASP A C 1
ATOM 825 O O . ASP A 1 102 ? -25.892 -12.297 24.716 1.00 85.44 102 ASP A O 1
ATOM 829 N N . PHE A 1 103 ? -24.906 -10.619 23.650 1.00 85.44 103 PHE A N 1
ATOM 830 C CA . PHE A 1 103 ? -23.608 -10.842 24.312 1.00 85.44 103 PHE A CA 1
ATOM 831 C C . PHE A 1 103 ? -23.679 -10.823 25.850 1.00 85.44 103 PHE A C 1
ATOM 833 O O . PHE A 1 103 ? -22.869 -11.464 26.517 1.00 85.44 103 PHE A O 1
ATOM 840 N N . ASN A 1 104 ? -24.632 -10.074 26.414 1.00 85.81 104 ASN A N 1
ATOM 841 C CA . ASN A 1 104 ? -24.861 -10.007 27.860 1.00 85.81 104 ASN A CA 1
ATOM 842 C C . ASN A 1 104 ? -25.925 -11.000 28.355 1.00 85.81 104 ASN A C 1
ATOM 844 O O . ASN A 1 104 ? -26.232 -10.998 29.550 1.00 85.81 104 ASN A O 1
ATOM 848 N N . GLU A 1 105 ? -26.527 -11.802 27.474 1.00 91.75 105 GLU A N 1
ATOM 849 C CA . GLU A 1 105 ? -27.451 -12.847 27.899 1.00 91.75 105 GLU A CA 1
ATOM 850 C C . GLU A 1 105 ? -26.691 -13.939 28.668 1.00 91.75 105 GLU A C 1
ATOM 852 O O . GLU A 1 105 ? -25.517 -14.213 28.388 1.00 91.75 105 GLU A O 1
ATOM 857 N N . PRO A 1 106 ? -27.318 -14.542 29.693 1.00 88.50 106 PRO A N 1
ATOM 858 C CA . PRO A 1 106 ? -26.707 -15.650 30.407 1.00 88.50 106 PRO A CA 1
ATOM 859 C C . PRO A 1 106 ? -26.377 -16.786 29.435 1.00 88.50 106 PRO A C 1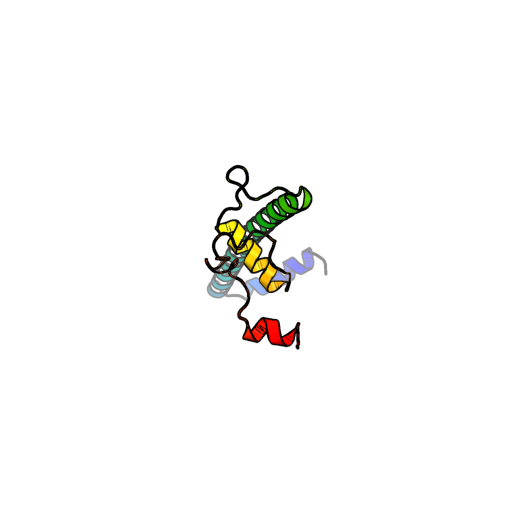
ATOM 861 O O . PRO A 1 106 ? -27.130 -17.066 28.502 1.00 88.50 106 PRO A O 1
ATOM 864 N N . LEU A 1 107 ? -25.251 -17.459 29.681 1.00 89.19 107 LEU A N 1
ATOM 865 C CA . LEU A 1 107 ? -24.890 -18.650 28.919 1.00 89.19 107 LEU A CA 1
ATOM 866 C C . LEU A 1 107 ? -26.014 -19.698 29.032 1.00 89.19 107 LEU A C 1
ATOM 868 O O . LEU A 1 107 ? -26.579 -19.846 30.119 1.00 89.19 107 LEU A O 1
ATOM 872 N N . PRO A 1 108 ? -26.322 -20.444 27.955 1.00 91.81 108 PRO A N 1
ATOM 873 C CA . PRO A 1 108 ? -27.306 -21.519 28.009 1.00 91.81 108 PRO A CA 1
ATOM 874 C C . PRO A 1 108 ? -26.988 -22.535 29.113 1.00 91.81 108 PRO A C 1
ATOM 876 O O . PRO A 1 108 ? -25.820 -22.866 29.327 1.00 91.81 108 PRO A O 1
ATOM 879 N N . GLU A 1 109 ? -28.024 -23.071 29.764 1.00 89.12 109 GLU A N 1
ATOM 880 C CA . GLU A 1 109 ? -27.900 -24.047 30.863 1.00 89.12 109 GLU A CA 1
ATOM 881 C C . GLU A 1 109 ? -27.007 -25.239 30.471 1.00 89.12 109 GLU A C 1
ATOM 883 O O . GLU A 1 109 ? -26.111 -25.626 31.209 1.00 89.12 109 GLU A O 1
ATOM 888 N N . GLU A 1 110 ? -27.158 -25.728 29.235 1.00 90.50 110 GLU A N 1
ATOM 889 C CA . GLU A 1 110 ? -26.373 -26.830 28.660 1.00 90.50 110 GLU A CA 1
ATOM 890 C C . GLU A 1 110 ? -24.860 -26.552 28.640 1.00 90.50 110 GLU A C 1
ATOM 892 O O . GLU A 1 110 ? -24.048 -27.471 28.735 1.00 90.50 110 GLU A O 1
ATOM 897 N N . VAL A 1 111 ? -24.468 -25.282 28.498 1.00 87.38 111 VAL A N 1
ATOM 898 C CA . VAL A 1 111 ? -23.067 -24.852 28.549 1.00 87.38 111 VAL A CA 1
ATOM 899 C C . VAL A 1 111 ? -22.616 -24.726 29.998 1.00 87.38 111 VAL A C 1
ATOM 901 O O . VAL A 1 111 ? -21.504 -25.140 30.316 1.00 87.38 111 VAL A O 1
ATOM 904 N N . LEU A 1 112 ? -23.460 -24.183 30.879 1.00 89.44 112 LEU A N 1
ATOM 905 C CA . LEU A 1 112 ? -23.162 -24.058 32.308 1.00 89.44 112 LEU A CA 1
ATOM 906 C C . LEU A 1 112 ? -22.951 -25.429 32.966 1.00 89.44 112 LEU A C 1
ATOM 908 O O . LEU A 1 112 ? -22.005 -25.580 33.741 1.00 89.44 112 LEU A O 1
ATOM 912 N N . ASP A 1 113 ? -23.734 -26.436 32.583 1.00 91.75 113 ASP A N 1
ATOM 913 C CA . ASP A 1 113 ? -23.630 -27.819 33.065 1.00 91.75 113 ASP A CA 1
ATOM 914 C C . ASP A 1 113 ? -22.260 -28.461 32.777 1.00 91.75 113 ASP A C 1
ATOM 916 O O . ASP A 1 113 ? -21.800 -29.321 33.530 1.00 91.75 113 ASP A O 1
ATOM 920 N N . LEU A 1 114 ? -21.556 -28.021 31.724 1.00 91.00 114 LEU A N 1
ATOM 921 C CA . LEU A 1 114 ? -20.198 -28.491 31.417 1.00 91.00 114 LEU A CA 1
ATOM 922 C C . LEU A 1 114 ? -19.155 -27.998 32.431 1.00 91.00 114 LEU A C 1
ATOM 924 O O . LEU A 1 114 ? -18.115 -28.638 32.598 1.00 91.00 114 LEU A O 1
ATOM 928 N N . PHE A 1 115 ? -19.404 -26.860 33.082 1.00 88.62 115 PHE A N 1
ATOM 929 C CA . PHE A 1 115 ? -18.480 -26.233 34.035 1.00 88.62 115 PHE A CA 1
ATOM 930 C C . PHE A 1 115 ? -18.908 -26.425 35.490 1.00 88.62 115 PHE A C 1
ATOM 932 O O . PHE A 1 115 ? -18.053 -26.434 36.379 1.00 88.62 115 PHE A O 1
ATOM 939 N N . TYR A 1 116 ? -20.208 -26.604 35.727 1.00 88.06 116 TYR A N 1
ATOM 940 C CA . TYR A 1 116 ? -20.810 -26.774 37.046 1.00 88.06 116 TYR A CA 1
ATOM 941 C C . TYR A 1 116 ? -21.627 -28.075 37.119 1.00 88.06 116 TYR A C 1
ATOM 943 O O . TYR A 1 116 ? -22.840 -28.021 37.321 1.00 88.06 116 TYR A O 1
ATOM 951 N N . PRO A 1 117 ? -20.986 -29.251 36.956 1.00 73.44 117 PRO A N 1
ATOM 952 C CA . PRO A 1 117 ? -21.681 -30.522 37.103 1.00 73.44 117 PRO A CA 1
ATOM 953 C C . PRO A 1 117 ? -22.236 -30.654 38.530 1.00 73.44 117 PRO A C 1
ATOM 955 O O . PRO A 1 117 ? -21.515 -30.414 39.502 1.00 73.44 117 PRO A O 1
ATOM 958 N N . GLN A 1 118 ? -23.524 -30.998 38.617 1.00 69.38 118 GLN A N 1
ATOM 959 C CA . GLN A 1 118 ? -24.297 -31.191 39.854 1.00 69.38 118 GLN A CA 1
ATOM 960 C C . GLN A 1 118 ? -23.744 -32.319 40.734 1.00 69.38 118 GLN A C 1
ATOM 962 O O . GLN A 1 118 ? -23.354 -33.374 40.178 1.00 69.38 118 GLN A O 1
#

Organism: NCBI:txid2486263

Sequence (118 aa):
MNDVELRQLLTEKLAILSADNLNLVGQFIDKLTHQEAANKSDNYLTEKALQKWQFLVKNNQEMDNTNPLSENEIKIIWQFLSQSHRSRPVGLARGEFTISDDFNEPLPEEVLDLFYPQ

pLDDT: mean 79.16, std 9.41, range [53.88, 91.81]

Secondary structure (DSSP, 8-state):
--HHHHHHHHHHHHHTS-HHHHHHHHHHHHHHHHHHHHHHHHHHHHHHHHHHHHHHHHTT----TTSPPPHHHHHHHHHHHHHTTPPPPTT--TTT----TTTTSPPPHHHHHHHS--

Foldseek 3Di:
DDPVVVVVVVVVVVVVDDPVRVVVVVVVVVVVVVVVVVVVVLVVLLVVLVVLVVVCVVVVNDADPVRHDDPVSLVSVVVVCVVVVHDDPPPSCVPVDDDPPCVPPDDDPVVVCVVDPD